Protein AF-A0A426QPV2-F1 (afdb_monomer_lite)

Radius of gyration: 24.54 Å; chains: 1; bounding box: 52×38×86 Å

Foldseek 3Di:
DDDDDDDDDDDDDDPVNVVVVVVVLVVLCVCVVVLVVLVVVLVVLVVVLVVLVVVCVVCVPPDDPLVNLLSVLVSVLSVLVSVLSVLCSQVSCCVRPHNPVVCPPDPPDDPPRPPQDPLNNVLSVLVSVLVSLVSVLVNCVSVVVPDDPVRNVVSVVVSVVSVVVSVVSVVVSVVVVVVD

Structure (mmCIF, N/CA/C/O backbone):
data_AF-A0A426QPV2-F1
#
_entry.id   AF-A0A426QPV2-F1
#
loop_
_atom_site.group_PDB
_atom_site.id
_atom_site.type_symbol
_atom_site.label_atom_id
_atom_site.label_alt_id
_atom_site.label_comp_id
_atom_site.label_asym_id
_atom_site.label_entity_id
_atom_site.label_seq_id
_atom_site.pdbx_PDB_ins_code
_atom_site.Cartn_x
_atom_site.Cartn_y
_atom_site.Cartn_z
_atom_site.occupancy
_atom_site.B_iso_or_equiv
_atom_site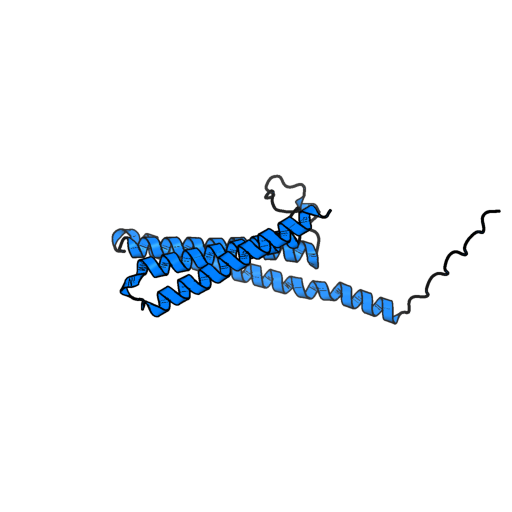.auth_seq_id
_atom_site.auth_comp_id
_atom_site.auth_asym_id
_atom_site.auth_atom_id
_atom_site.pdbx_PDB_model_num
ATOM 1 N N . MET A 1 1 ? 21.113 -31.172 -55.652 1.00 45.94 1 MET A N 1
ATOM 2 C CA . MET A 1 1 ? 21.401 -29.747 -55.919 1.00 45.94 1 MET A CA 1
ATOM 3 C C . MET A 1 1 ? 20.592 -28.953 -54.914 1.00 45.94 1 MET A C 1
ATOM 5 O O . MET A 1 1 ? 19.424 -28.687 -55.158 1.00 45.94 1 MET A O 1
ATOM 9 N N . GLU A 1 2 ? 21.177 -28.695 -53.746 1.00 53.75 2 GLU A N 1
ATOM 10 C CA . GLU A 1 2 ? 20.576 -27.827 -52.733 1.00 53.75 2 GLU A CA 1
ATOM 11 C C . GLU A 1 2 ? 20.748 -26.384 -53.220 1.00 53.75 2 GLU A C 1
ATOM 13 O O . GLU A 1 2 ? 21.868 -25.938 -53.460 1.00 53.75 2 GLU A O 1
ATOM 18 N N . SER A 1 3 ? 19.646 -25.677 -53.454 1.00 60.91 3 SER A N 1
ATOM 19 C CA . SER A 1 3 ? 19.679 -24.256 -53.792 1.00 60.91 3 SER A CA 1
ATOM 20 C C . SER A 1 3 ? 20.054 -23.469 -52.537 1.00 60.91 3 SER A C 1
ATOM 22 O O . SER A 1 3 ? 19.215 -23.316 -51.649 1.00 60.91 3 SER A O 1
ATOM 24 N N . GLU A 1 4 ? 21.275 -22.939 -52.464 1.00 64.06 4 GLU A N 1
ATOM 25 C CA . GLU A 1 4 ? 21.635 -21.930 -51.462 1.00 64.06 4 GLU A CA 1
ATOM 26 C C . GLU A 1 4 ? 20.692 -20.725 -51.602 1.00 64.06 4 GLU A C 1
ATOM 28 O O . GLU A 1 4 ? 20.654 -20.047 -52.631 1.00 64.06 4 GLU A O 1
ATOM 33 N N . LYS A 1 5 ? 19.875 -20.477 -50.574 1.00 67.25 5 LYS A N 1
ATOM 34 C CA . LYS A 1 5 ? 19.109 -19.232 -50.461 1.00 67.25 5 LYS A CA 1
ATOM 35 C C . LYS A 1 5 ? 20.083 -18.092 -50.149 1.00 67.25 5 LYS A C 1
ATOM 37 O O . LYS A 1 5 ? 20.910 -18.255 -49.255 1.00 67.25 5 LYS A O 1
ATOM 42 N N . PRO A 1 6 ? 19.969 -16.932 -50.816 1.00 64.19 6 PRO A N 1
ATOM 43 C CA . PRO A 1 6 ? 20.861 -15.813 -50.562 1.00 64.19 6 PRO A CA 1
ATOM 44 C C . PRO A 1 6 ? 20.646 -15.276 -49.144 1.00 64.19 6 PRO A C 1
ATOM 46 O O . PRO A 1 6 ? 19.521 -14.967 -48.741 1.00 64.19 6 PRO A O 1
ATOM 49 N N . THR A 1 7 ? 21.739 -15.157 -48.394 1.00 69.12 7 THR A N 1
ATOM 50 C CA . THR A 1 7 ? 21.788 -14.503 -47.084 1.00 69.12 7 THR A CA 1
ATOM 51 C C . THR A 1 7 ? 21.321 -13.047 -47.229 1.00 69.12 7 THR A C 1
ATOM 53 O O . THR A 1 7 ? 21.835 -12.338 -48.099 1.00 69.12 7 THR A O 1
ATOM 56 N N . PRO A 1 8 ? 20.351 -12.566 -46.430 1.00 64.56 8 PRO A N 1
ATOM 57 C CA . PRO A 1 8 ? 19.870 -11.196 -46.556 1.00 64.56 8 PRO A CA 1
ATOM 58 C C . PRO A 1 8 ? 20.984 -10.199 -46.208 1.00 64.56 8 PRO A C 1
ATOM 60 O O . PRO A 1 8 ? 21.706 -10.371 -45.227 1.00 64.56 8 PRO A O 1
ATOM 63 N N . ALA A 1 9 ? 21.124 -9.154 -47.028 1.00 68.31 9 ALA A N 1
ATOM 64 C CA . ALA A 1 9 ? 22.120 -8.102 -46.837 1.00 68.31 9 ALA A CA 1
ATOM 65 C C . ALA A 1 9 ? 21.886 -7.323 -45.521 1.00 68.31 9 ALA A C 1
ATOM 67 O O . ALA A 1 9 ? 20.730 -7.102 -45.141 1.00 68.31 9 ALA A O 1
ATOM 68 N N . PRO A 1 10 ? 22.951 -6.866 -44.831 1.00 63.91 10 PRO A N 1
ATOM 69 C CA . PRO A 1 10 ? 22.821 -6.118 -43.582 1.00 63.91 10 PRO A CA 1
ATOM 70 C C . PRO A 1 10 ? 22.094 -4.786 -43.823 1.00 63.91 10 PRO A C 1
ATOM 72 O O . PRO A 1 10 ? 22.486 -3.995 -44.684 1.00 63.91 10 PRO A O 1
ATOM 75 N N . ARG A 1 11 ? 21.018 -4.527 -43.065 1.00 69.94 11 ARG A N 1
ATOM 76 C CA . ARG A 1 11 ? 20.302 -3.242 -43.099 1.00 69.94 11 ARG A CA 1
ATOM 77 C C . ARG A 1 11 ? 21.226 -2.142 -42.571 1.00 69.94 11 ARG A C 1
ATOM 79 O O . ARG A 1 11 ? 21.727 -2.235 -41.456 1.00 69.94 11 ARG A O 1
ATOM 86 N N . ARG A 1 12 ? 21.442 -1.096 -43.372 1.00 66.19 12 ARG A N 1
ATOM 87 C CA . ARG A 1 12 ? 22.143 0.130 -42.966 1.00 66.19 12 ARG A CA 1
ATOM 88 C C . ARG A 1 12 ? 21.259 0.854 -41.938 1.00 66.19 12 ARG A C 1
ATOM 90 O O . ARG A 1 12 ? 20.268 1.460 -42.337 1.00 66.19 12 ARG A O 1
ATOM 97 N N . SER A 1 13 ? 21.570 0.748 -40.647 1.00 62.19 13 SER A N 1
ATOM 98 C CA . SER A 1 13 ? 20.882 1.521 -39.606 1.00 62.19 13 SER A CA 1
ATOM 99 C C . SER A 1 13 ? 21.170 3.010 -39.805 1.00 62.19 13 SER A C 1
ATOM 101 O O . SER A 1 13 ? 22.298 3.417 -40.099 1.00 62.19 13 SER A O 1
ATOM 103 N N . SER A 1 14 ? 20.128 3.835 -39.734 1.00 75.75 14 SER A N 1
ATOM 104 C CA . SER A 1 14 ? 20.256 5.290 -39.862 1.00 75.75 14 SER A CA 1
ATOM 105 C C . SER A 1 14 ? 20.796 5.868 -38.555 1.00 75.75 14 SER A C 1
ATOM 107 O O . SER A 1 14 ? 20.386 5.437 -37.481 1.00 75.75 14 SER A O 1
ATOM 109 N N . ASN A 1 15 ? 21.649 6.894 -38.609 1.00 77.25 15 ASN A N 1
ATOM 110 C CA . ASN A 1 15 ? 22.133 7.579 -37.401 1.00 77.25 15 ASN A CA 1
ATOM 111 C C . ASN A 1 15 ? 20.968 8.026 -36.493 1.00 77.25 15 ASN A C 1
ATOM 113 O O . ASN A 1 15 ? 21.084 7.968 -35.274 1.00 77.25 15 ASN A O 1
ATOM 117 N N . ALA A 1 16 ? 19.824 8.405 -37.076 1.00 81.44 16 ALA A N 1
ATOM 118 C CA . ALA A 1 16 ? 18.622 8.788 -36.334 1.00 81.44 16 ALA A CA 1
ATOM 119 C C . ALA A 1 16 ? 17.983 7.625 -35.550 1.00 81.44 16 ALA A C 1
ATOM 121 O O . ALA A 1 16 ? 17.456 7.847 -34.464 1.00 81.44 16 ALA A O 1
ATOM 122 N N . GLU A 1 17 ? 18.057 6.398 -36.073 1.00 79.31 17 GLU A N 1
ATOM 123 C CA . GLU A 1 17 ? 17.591 5.184 -35.391 1.00 79.31 17 GLU A CA 1
ATOM 124 C C . GLU A 1 17 ? 18.455 4.922 -34.155 1.00 79.31 17 GLU A C 1
ATOM 126 O O . GLU A 1 17 ? 17.929 4.738 -33.064 1.00 79.31 17 GLU A O 1
ATOM 131 N N . HIS A 1 18 ? 19.777 5.065 -34.287 1.00 79.62 18 HIS A N 1
ATOM 132 C CA . HIS A 1 18 ? 20.700 4.859 -33.174 1.00 79.62 18 HIS A CA 1
ATOM 133 C C . HIS A 1 18 ? 20.567 5.922 -32.068 1.00 79.62 18 HIS A C 1
ATOM 135 O O . HIS A 1 18 ? 20.589 5.591 -30.883 1.00 79.62 18 HIS A O 1
ATOM 141 N N . TYR A 1 19 ? 20.372 7.197 -32.431 1.00 84.62 19 TYR A N 1
ATOM 142 C CA . TYR A 1 19 ? 20.075 8.256 -31.455 1.00 84.62 19 TYR A CA 1
ATOM 143 C C . TYR A 1 19 ? 18.744 8.018 -30.736 1.00 84.62 19 TYR A C 1
ATOM 145 O O . TYR A 1 19 ? 18.657 8.220 -29.523 1.00 84.62 19 TYR A O 1
ATOM 153 N N . PHE A 1 20 ? 17.716 7.578 -31.466 1.00 83.56 20 PHE A N 1
ATOM 154 C CA . PHE A 1 20 ? 16.413 7.269 -30.887 1.00 83.56 20 PHE A CA 1
ATOM 155 C C . PHE A 1 20 ? 16.488 6.073 -29.934 1.00 83.56 20 PHE A C 1
ATOM 157 O O . PHE A 1 20 ? 15.973 6.160 -28.824 1.00 83.56 20 PHE A O 1
ATOM 164 N N . GLU A 1 21 ? 17.192 5.002 -30.308 1.00 81.12 21 GLU A N 1
ATOM 165 C CA . GLU A 1 21 ? 17.454 3.854 -29.436 1.00 81.12 21 GLU A CA 1
ATOM 166 C C . GLU A 1 21 ? 18.150 4.287 -28.141 1.00 81.12 21 GLU A C 1
ATOM 168 O O . GLU A 1 21 ? 17.656 3.988 -27.056 1.00 81.12 21 GLU A O 1
ATOM 173 N N . HIS A 1 22 ? 19.248 5.045 -28.228 1.00 80.88 22 HIS A N 1
ATOM 174 C CA . HIS A 1 22 ? 19.999 5.493 -27.049 1.00 80.88 22 HIS A CA 1
ATOM 175 C C . HIS A 1 22 ? 19.155 6.369 -26.113 1.00 80.88 22 HIS A C 1
ATOM 177 O O . HIS A 1 22 ? 19.207 6.213 -24.892 1.00 80.88 22 HIS A O 1
ATOM 183 N N . PHE A 1 23 ? 18.339 7.261 -26.681 1.00 85.00 23 PHE A N 1
ATOM 184 C CA . PHE A 1 23 ? 17.394 8.075 -25.922 1.00 85.00 23 PHE A CA 1
ATOM 185 C C . PHE A 1 23 ? 16.347 7.209 -25.203 1.00 85.00 23 PHE A C 1
ATOM 187 O O . PHE A 1 23 ? 16.088 7.401 -24.014 1.00 85.00 23 PHE A O 1
ATOM 194 N N . LEU A 1 24 ? 15.788 6.215 -25.896 1.00 81.06 24 LEU A N 1
ATOM 195 C CA . LEU A 1 24 ? 14.770 5.311 -25.359 1.00 81.06 24 LEU A CA 1
ATOM 196 C C . LEU A 1 24 ? 15.339 4.383 -24.271 1.00 81.06 24 LEU A C 1
ATOM 198 O O . LEU A 1 24 ? 14.663 4.105 -23.280 1.00 81.06 24 LEU A O 1
ATOM 202 N N . PHE A 1 25 ? 16.601 3.963 -24.399 1.00 78.69 25 PHE A N 1
ATOM 203 C CA . PHE A 1 25 ? 17.326 3.246 -23.347 1.00 78.69 25 PHE A CA 1
ATOM 204 C C . PHE A 1 25 ? 17.598 4.131 -22.122 1.00 78.69 25 PHE A C 1
ATOM 206 O O . PHE A 1 25 ? 17.388 3.683 -20.994 1.00 78.69 25 PHE A O 1
ATOM 213 N N . GLY A 1 26 ? 18.003 5.388 -22.321 1.00 80.69 26 GLY A N 1
ATOM 214 C CA . GLY A 1 26 ? 18.257 6.341 -21.235 1.00 80.69 26 GLY A CA 1
ATOM 215 C C . GLY A 1 26 ? 17.000 6.728 -20.449 1.00 80.69 26 GLY A C 1
ATOM 216 O O . GLY A 1 26 ? 17.068 6.905 -19.233 1.00 80.69 26 GLY A O 1
ATOM 217 N N . ALA A 1 27 ? 15.833 6.773 -21.104 1.00 84.38 27 ALA A N 1
ATOM 218 C CA . ALA A 1 27 ? 14.552 7.112 -20.476 1.00 84.38 27 ALA A CA 1
ATOM 219 C C . ALA A 1 27 ? 14.180 6.199 -19.290 1.00 84.38 27 ALA A C 1
ATOM 221 O O . ALA A 1 27 ? 13.448 6.620 -18.395 1.00 84.38 27 ALA A O 1
ATOM 222 N N . ARG A 1 28 ? 14.730 4.979 -19.224 1.00 85.81 28 ARG A N 1
ATOM 223 C CA . ARG A 1 28 ? 14.554 4.055 -18.090 1.00 85.81 28 ARG A CA 1
ATOM 224 C C . ARG A 1 28 ? 15.001 4.6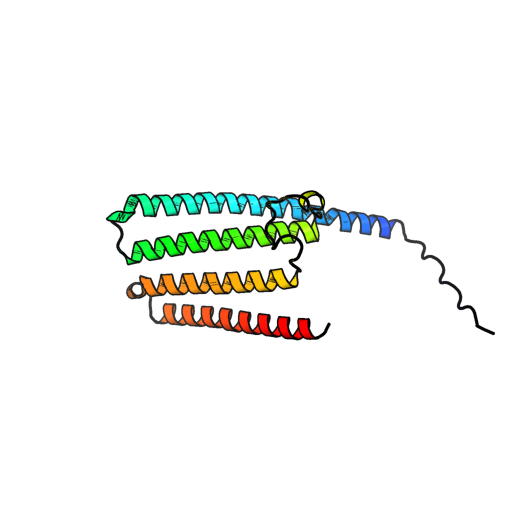54 -16.755 1.00 85.81 28 ARG A C 1
ATOM 226 O O . ARG A 1 28 ? 14.375 4.396 -15.730 1.00 85.81 28 ARG A O 1
ATOM 233 N N . TRP A 1 29 ? 16.029 5.505 -16.762 1.00 86.62 29 TRP A N 1
ATOM 234 C CA . TRP A 1 29 ? 16.551 6.148 -15.551 1.00 86.62 29 TRP A CA 1
ATOM 235 C C . TRP A 1 29 ? 15.578 7.143 -14.911 1.00 86.62 29 TRP A C 1
ATOM 237 O O . TRP A 1 29 ? 15.737 7.457 -13.735 1.00 86.62 29 TRP A O 1
ATOM 247 N N . ILE A 1 30 ? 14.525 7.574 -15.618 1.00 88.88 30 ILE A N 1
ATOM 248 C CA . ILE A 1 30 ? 13.433 8.371 -15.033 1.00 88.88 30 ILE A CA 1
ATOM 249 C C . ILE A 1 30 ? 12.702 7.587 -13.929 1.00 88.88 30 ILE A C 1
ATOM 251 O O . ILE A 1 30 ? 12.157 8.188 -13.006 1.00 88.88 30 ILE A O 1
ATOM 255 N N . LEU A 1 31 ? 12.725 6.251 -13.963 1.00 88.88 31 LEU A N 1
ATOM 256 C CA . LEU A 1 31 ? 12.110 5.420 -12.925 1.00 88.88 31 LEU A CA 1
ATOM 257 C C . LEU A 1 31 ? 12.935 5.368 -11.631 1.00 88.88 31 LEU A C 1
ATOM 259 O O . LEU A 1 31 ? 12.366 5.202 -10.556 1.00 88.88 31 LEU A O 1
ATOM 263 N N . ALA A 1 32 ? 14.257 5.557 -11.694 1.00 89.69 32 ALA A N 1
ATOM 264 C CA . ALA A 1 32 ? 15.120 5.540 -10.511 1.00 89.69 32 ALA A CA 1
ATOM 265 C C . ALA A 1 32 ? 14.675 6.526 -9.401 1.00 89.69 32 ALA A C 1
ATOM 267 O O . ALA A 1 32 ? 14.512 6.085 -8.260 1.00 89.69 32 ALA A O 1
ATOM 268 N N . PRO A 1 33 ? 14.400 7.820 -9.679 1.00 91.12 33 PRO A N 1
ATOM 269 C CA . PRO A 1 33 ? 13.883 8.738 -8.663 1.00 91.12 33 PRO A CA 1
ATOM 270 C C . PRO A 1 33 ? 12.467 8.387 -8.183 1.00 91.12 33 PRO A C 1
ATOM 272 O O . PRO A 1 33 ? 12.135 8.683 -7.038 1.00 91.12 33 PRO A O 1
ATOM 275 N N . VAL A 1 34 ? 11.641 7.720 -9.000 1.00 92.44 34 VAL A N 1
ATOM 276 C CA . VAL A 1 34 ? 10.324 7.221 -8.559 1.00 92.44 34 VAL A CA 1
ATOM 277 C C . VAL A 1 34 ? 10.501 6.165 -7.470 1.00 92.44 34 VAL A C 1
ATOM 279 O O . VAL A 1 34 ? 9.874 6.262 -6.417 1.00 92.44 34 VAL A O 1
ATOM 282 N N . TYR A 1 35 ? 11.402 5.199 -7.675 1.00 91.94 35 TYR A N 1
ATOM 283 C CA . TYR A 1 35 ? 11.706 4.184 -6.663 1.00 91.94 35 TYR A CA 1
ATOM 284 C C . TYR A 1 35 ? 12.309 4.793 -5.393 1.00 91.94 35 TYR A C 1
ATOM 286 O O . TYR A 1 35 ? 11.953 4.373 -4.294 1.00 91.94 35 TYR A O 1
ATOM 294 N N . LEU A 1 36 ? 13.139 5.835 -5.514 1.00 92.94 36 LEU A N 1
ATOM 295 C CA . LEU A 1 36 ? 13.627 6.587 -4.353 1.00 92.94 36 LEU A CA 1
ATOM 296 C C . LEU A 1 36 ? 12.480 7.261 -3.582 1.00 92.94 36 LEU A C 1
ATOM 298 O O . LEU A 1 36 ? 12.444 7.212 -2.353 1.00 92.94 36 LEU A O 1
ATOM 302 N N . GLY A 1 37 ? 11.511 7.842 -4.294 1.00 95.56 37 GLY A N 1
ATOM 303 C CA . GLY A 1 37 ? 10.292 8.384 -3.696 1.00 95.56 37 GLY A CA 1
ATOM 304 C C . GLY A 1 37 ? 9.482 7.325 -2.941 1.00 95.56 37 GLY A C 1
ATOM 305 O O . GLY A 1 37 ? 9.010 7.591 -1.837 1.00 95.56 37 GLY A O 1
ATOM 306 N N . LEU A 1 38 ? 9.380 6.105 -3.480 1.00 93.75 38 LEU A N 1
ATOM 307 C CA . LEU A 1 38 ? 8.714 4.984 -2.805 1.00 93.75 38 LEU A CA 1
ATOM 308 C C . LEU A 1 38 ? 9.450 4.543 -1.530 1.00 93.75 38 LEU A C 1
ATOM 310 O O . LEU A 1 38 ? 8.798 4.255 -0.528 1.00 93.75 38 LEU A O 1
ATOM 314 N N . VAL A 1 39 ? 10.787 4.560 -1.517 1.00 95.62 39 VAL A N 1
ATOM 315 C CA . VAL A 1 39 ? 11.572 4.354 -0.284 1.00 95.62 39 VAL A CA 1
ATOM 316 C C . VAL A 1 39 ? 11.279 5.460 0.735 1.00 95.62 39 VAL A C 1
ATOM 318 O O . VAL A 1 39 ? 11.074 5.176 1.914 1.00 95.62 39 VAL A O 1
ATOM 321 N N . GLY A 1 40 ? 11.173 6.716 0.296 1.00 97.62 40 GLY A N 1
ATOM 322 C CA . GLY A 1 40 ? 10.735 7.823 1.151 1.00 97.62 40 GLY A CA 1
ATOM 323 C C . GLY A 1 40 ? 9.337 7.599 1.741 1.00 97.62 40 GLY A C 1
ATOM 324 O O . GLY A 1 40 ? 9.134 7.790 2.940 1.00 97.62 40 GLY A O 1
ATOM 325 N N . ALA A 1 41 ? 8.386 7.118 0.937 1.00 96.00 41 ALA A N 1
ATOM 326 C CA . ALA A 1 41 ? 7.049 6.756 1.408 1.00 96.00 41 ALA A CA 1
ATOM 327 C C . ALA A 1 41 ? 7.087 5.632 2.458 1.00 96.00 41 ALA A C 1
ATOM 329 O O . ALA A 1 41 ? 6.366 5.705 3.453 1.00 96.00 41 ALA A O 1
ATOM 330 N N . MET A 1 42 ? 7.969 4.637 2.303 1.00 95.75 42 MET A N 1
ATOM 331 C CA . MET A 1 42 ? 8.172 3.607 3.328 1.00 95.75 42 MET A CA 1
ATOM 332 C C . MET A 1 42 ? 8.661 4.188 4.659 1.00 95.75 42 MET A C 1
ATOM 334 O O . MET A 1 42 ? 8.206 3.744 5.709 1.00 95.75 42 MET A O 1
ATOM 338 N N . LEU A 1 43 ? 9.550 5.186 4.642 1.00 97.81 43 LEU A N 1
ATOM 339 C CA . LEU A 1 43 ? 10.001 5.853 5.871 1.00 97.81 43 LEU A CA 1
ATOM 340 C C . LEU A 1 43 ? 8.856 6.603 6.563 1.00 97.81 43 LEU A C 1
ATOM 342 O O . LEU A 1 43 ? 8.741 6.562 7.786 1.00 97.81 43 LEU A O 1
ATOM 346 N N . ILE A 1 44 ? 7.977 7.245 5.791 1.00 97.88 44 ILE A N 1
ATOM 347 C CA . ILE A 1 44 ? 6.775 7.900 6.328 1.00 97.88 44 ILE A CA 1
ATOM 348 C C . ILE A 1 44 ? 5.851 6.865 6.986 1.00 97.88 44 ILE A C 1
ATOM 350 O O . ILE A 1 44 ? 5.386 7.076 8.108 1.00 97.88 44 ILE A O 1
ATOM 354 N N . LEU A 1 45 ? 5.620 5.726 6.326 1.00 95.69 45 LEU A N 1
ATOM 355 C CA . LEU A 1 45 ? 4.819 4.632 6.882 1.00 95.69 45 LEU A CA 1
ATOM 356 C C . LEU A 1 45 ? 5.447 4.040 8.147 1.00 95.69 45 LEU A C 1
ATOM 358 O O . LEU A 1 45 ? 4.721 3.753 9.094 1.00 95.69 45 LEU A O 1
ATOM 362 N N . LEU A 1 46 ? 6.776 3.933 8.208 1.00 97.44 46 LEU A N 1
ATOM 363 C CA . LEU A 1 46 ? 7.490 3.484 9.403 1.00 97.44 46 LEU A CA 1
ATOM 364 C C . LEU A 1 46 ? 7.243 4.420 10.595 1.00 97.44 46 LEU A C 1
ATOM 366 O O . LEU A 1 46 ? 6.971 3.954 11.702 1.00 97.44 46 LEU A O 1
ATOM 370 N N . VAL A 1 47 ? 7.282 5.738 10.376 1.00 97.94 47 VAL A N 1
ATOM 371 C CA . VAL A 1 47 ? 6.954 6.725 11.418 1.00 97.94 47 VAL A CA 1
ATOM 372 C C . VAL A 1 47 ? 5.492 6.592 11.853 1.00 97.94 47 VAL A C 1
ATOM 374 O O . VAL A 1 47 ? 5.213 6.588 13.052 1.00 97.94 47 VAL A O 1
ATOM 377 N N . LYS A 1 48 ? 4.554 6.429 10.910 1.00 95.38 48 LYS A N 1
ATOM 378 C CA . LYS A 1 48 ? 3.131 6.222 11.231 1.00 95.38 48 LYS A CA 1
ATOM 379 C C . LYS A 1 48 ? 2.910 4.936 12.033 1.00 95.38 48 LYS A C 1
ATOM 381 O O . LYS A 1 48 ? 2.190 4.980 13.027 1.00 95.38 48 LYS A O 1
ATOM 386 N N . PHE A 1 49 ? 3.559 3.835 11.656 1.00 96.94 49 PHE A N 1
ATOM 387 C CA . PHE A 1 49 ? 3.528 2.575 12.400 1.00 96.94 49 PHE A CA 1
ATOM 388 C C . PHE A 1 49 ? 4.020 2.771 13.838 1.00 96.94 49 PHE A C 1
ATOM 390 O O . PHE A 1 49 ? 3.336 2.391 14.784 1.00 96.94 49 PHE A O 1
ATOM 397 N N . GLY A 1 50 ? 5.177 3.418 14.014 1.00 97.94 50 GLY A N 1
ATOM 398 C CA . GLY A 1 50 ? 5.736 3.699 15.337 1.00 97.94 50 GLY A CA 1
ATOM 399 C C . GLY A 1 50 ? 4.820 4.575 16.193 1.00 97.94 50 GLY A C 1
ATOM 400 O O . GLY A 1 50 ? 4.628 4.293 17.374 1.00 97.94 50 GLY A O 1
ATOM 401 N N . SER A 1 51 ? 4.206 5.599 15.594 1.00 97.00 51 SER A N 1
ATOM 402 C CA . SER A 1 51 ? 3.237 6.465 16.273 1.00 97.00 51 SER A CA 1
ATOM 403 C C . SER A 1 51 ? 1.995 5.700 16.736 1.00 97.00 51 SER A C 1
ATOM 405 O O . SER A 1 51 ? 1.528 5.919 17.850 1.00 97.00 51 SER A O 1
ATOM 407 N N . GLU A 1 52 ? 1.452 4.823 15.893 1.00 94.88 52 GLU A N 1
ATOM 408 C CA . GLU A 1 52 ? 0.265 4.026 16.215 1.00 94.88 52 GLU A CA 1
ATOM 409 C C . GLU A 1 52 ? 0.575 2.992 17.306 1.00 94.88 52 GLU A C 1
ATOM 411 O O . GLU A 1 52 ? -0.180 2.829 18.262 1.00 94.88 52 GLU A O 1
ATOM 416 N N . LEU A 1 53 ? 1.748 2.359 17.224 1.00 97.56 53 LEU A N 1
ATOM 417 C CA . LEU A 1 53 ? 2.227 1.430 18.240 1.00 97.56 53 LEU A CA 1
ATOM 418 C C . LEU A 1 53 ? 2.396 2.134 19.588 1.00 97.56 53 LEU A C 1
ATOM 420 O O . LEU A 1 53 ? 1.961 1.620 20.616 1.00 97.56 53 LEU A O 1
ATOM 424 N N . TRP A 1 54 ? 2.993 3.327 19.589 1.00 97.81 54 TRP A N 1
ATOM 425 C CA . TRP A 1 54 ? 3.149 4.124 20.801 1.00 97.81 54 TRP A CA 1
ATOM 426 C C . TRP A 1 54 ? 1.800 4.509 21.415 1.00 97.81 54 TRP A C 1
ATOM 428 O O . TRP A 1 54 ? 1.629 4.420 22.632 1.00 97.81 54 TRP A O 1
ATOM 438 N N . HIS A 1 55 ? 0.824 4.894 20.590 1.00 94.44 55 HIS A N 1
ATOM 439 C CA . HIS A 1 55 ? -0.532 5.194 21.045 1.00 94.44 55 HIS A CA 1
ATOM 440 C C . HIS A 1 55 ? -1.172 3.986 21.749 1.00 94.44 55 HIS A C 1
ATOM 442 O O . HIS A 1 55 ? -1.658 4.122 22.872 1.00 94.44 55 HIS A O 1
ATOM 448 N N . LEU A 1 56 ? -1.079 2.794 21.151 1.00 95.38 56 LEU A N 1
ATOM 449 C CA . LEU A 1 56 ? -1.636 1.569 21.732 1.00 95.38 56 LEU A CA 1
ATOM 450 C C . LEU A 1 56 ? -0.936 1.154 23.022 1.00 95.38 56 LEU A C 1
ATOM 452 O O . LEU A 1 56 ? -1.602 0.780 23.980 1.00 95.38 56 LEU A O 1
ATOM 456 N N . LEU A 1 57 ? 0.393 1.256 23.079 1.00 95.75 57 LEU A N 1
ATOM 457 C CA . LEU A 1 57 ? 1.151 0.931 24.289 1.00 95.75 57 LEU A CA 1
ATOM 458 C C . LEU A 1 57 ? 0.857 1.909 25.432 1.00 95.75 57 LEU A C 1
ATOM 460 O O . LEU A 1 57 ? 0.705 1.485 26.575 1.00 95.75 57 LEU A O 1
ATOM 464 N N . SER A 1 58 ? 0.758 3.207 25.134 1.00 95.38 58 SER A N 1
ATOM 465 C CA . SER A 1 58 ? 0.497 4.238 26.149 1.00 95.38 58 SER A CA 1
ATOM 466 C C . SER A 1 58 ? -0.922 4.184 26.723 1.00 95.38 58 SER A C 1
ATOM 468 O O . SER A 1 58 ? -1.117 4.592 27.865 1.00 95.38 58 SER A O 1
ATOM 470 N N . HIS A 1 59 ? -1.885 3.638 25.975 1.00 93.75 59 HIS A N 1
ATOM 471 C CA . HIS A 1 59 ? -3.291 3.535 26.382 1.00 93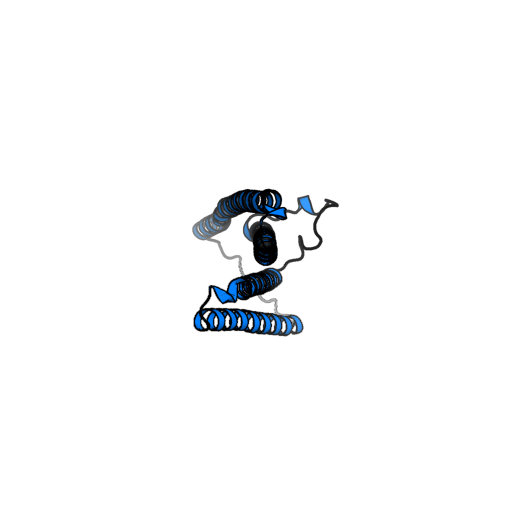.75 59 HIS A CA 1
ATOM 472 C C . HIS A 1 59 ? -3.768 2.082 26.560 1.00 93.75 59 HIS A C 1
ATOM 474 O O . HIS A 1 59 ? -4.966 1.825 26.648 1.00 93.75 59 HIS A O 1
ATOM 480 N N . ALA A 1 60 ? -2.852 1.113 26.666 1.00 89.56 60 ALA A N 1
ATOM 481 C CA . ALA A 1 60 ? -3.182 -0.317 26.688 1.00 89.56 60 ALA A CA 1
ATOM 482 C C . ALA A 1 60 ? -4.150 -0.733 27.814 1.00 89.56 60 ALA A C 1
ATOM 484 O O . ALA A 1 60 ? -4.864 -1.720 27.674 1.00 89.56 60 ALA A O 1
ATOM 485 N N . PHE A 1 61 ? -4.175 0.009 28.927 1.00 91.44 61 PHE A N 1
ATOM 486 C CA . PHE A 1 61 ? -5.060 -0.252 30.070 1.00 91.44 61 PHE A CA 1
ATOM 487 C C . PHE A 1 61 ? -6.314 0.632 30.104 1.00 91.44 61 PHE A C 1
ATOM 489 O O . PHE A 1 61 ? -7.156 0.447 30.980 1.00 91.44 61 PHE A O 1
ATOM 496 N N . SER A 1 62 ? -6.421 1.619 29.211 1.00 92.06 62 SER A N 1
ATOM 497 C CA . SER A 1 62 ? -7.543 2.563 29.158 1.00 92.06 62 SER A CA 1
ATOM 498 C C . SER A 1 62 ? -8.431 2.385 27.929 1.00 92.06 62 SER A C 1
ATOM 500 O O . SER A 1 62 ? -9.594 2.776 27.983 1.00 92.06 62 SER A O 1
ATOM 502 N N . LEU A 1 63 ? -7.908 1.801 26.848 1.00 90.69 63 LEU A N 1
ATOM 503 C CA . LEU A 1 63 ? -8.688 1.440 25.667 1.00 90.69 63 LEU A CA 1
ATOM 504 C C . LEU A 1 63 ? -9.600 0.243 25.955 1.00 90.69 63 LEU A C 1
ATOM 506 O O . LEU A 1 63 ? -9.238 -0.688 26.675 1.00 90.69 63 LEU A O 1
ATOM 510 N N . SER A 1 64 ? -10.778 0.254 25.342 1.00 92.88 64 SER A N 1
ATOM 511 C CA . SER A 1 64 ? -11.664 -0.906 25.280 1.00 92.88 64 SER A CA 1
ATOM 512 C C . SER A 1 64 ? -11.059 -2.034 24.435 1.00 92.88 64 SER A C 1
ATOM 514 O O . SER A 1 64 ? -10.185 -1.817 23.594 1.00 92.88 64 SER A O 1
ATOM 516 N N . GLU A 1 65 ? -11.565 -3.258 24.609 1.00 87.50 65 GLU A N 1
ATOM 517 C CA . GLU A 1 65 ? -11.124 -4.416 23.818 1.00 87.50 65 GLU A CA 1
ATOM 518 C C . GLU A 1 65 ? -11.277 -4.181 22.303 1.00 87.50 65 GLU A C 1
ATOM 520 O O . GLU A 1 65 ? -10.381 -4.526 21.532 1.00 87.50 65 GLU A O 1
ATOM 525 N N . SER A 1 66 ? -12.375 -3.542 21.875 1.00 82.62 66 SER A N 1
ATOM 526 C CA . SER A 1 66 ? -12.614 -3.222 20.460 1.00 82.62 66 SER A CA 1
ATOM 527 C C . SER A 1 66 ? -11.578 -2.229 19.919 1.00 82.62 66 SER A C 1
ATOM 529 O O . SER A 1 66 ? -11.008 -2.446 18.850 1.00 82.62 66 SER A O 1
ATOM 531 N N . GLU A 1 67 ? -11.250 -1.184 20.683 1.00 87.06 67 GLU A N 1
ATOM 532 C CA . GLU A 1 67 ? -10.242 -0.191 20.288 1.00 87.06 67 GLU A CA 1
ATOM 533 C C . GLU A 1 67 ? -8.839 -0.798 20.176 1.00 87.06 67 GLU A C 1
ATOM 535 O O . GLU A 1 67 ? -8.110 -0.491 19.230 1.00 87.06 67 GLU A O 1
ATOM 540 N N . ILE A 1 68 ? -8.470 -1.704 21.090 1.00 90.50 68 ILE A N 1
ATOM 541 C CA . ILE A 1 68 ? -7.197 -2.435 21.014 1.00 90.50 68 ILE A CA 1
ATOM 542 C C . ILE A 1 68 ? -7.138 -3.262 19.723 1.00 90.50 68 ILE A C 1
ATOM 544 O O . ILE A 1 68 ? -6.140 -3.203 19.001 1.00 90.50 68 ILE A O 1
ATOM 548 N N . ILE A 1 69 ? -8.205 -3.999 19.395 1.00 87.31 69 ILE A N 1
ATOM 549 C CA . ILE A 1 69 ? -8.278 -4.807 18.168 1.00 87.31 69 ILE A CA 1
ATOM 550 C C . ILE A 1 69 ? -8.167 -3.917 16.924 1.00 87.31 69 ILE A C 1
ATOM 552 O O . ILE A 1 69 ? -7.364 -4.210 16.038 1.00 87.31 69 ILE A O 1
ATOM 556 N N . ILE A 1 70 ? -8.914 -2.811 16.858 1.00 88.25 70 ILE A N 1
ATOM 557 C CA . ILE A 1 70 ? -8.873 -1.864 15.729 1.00 88.25 70 ILE A CA 1
ATOM 558 C C . ILE A 1 70 ? -7.465 -1.277 15.554 1.00 88.25 70 ILE A C 1
ATOM 560 O O . ILE A 1 70 ? -6.968 -1.167 14.426 1.00 88.25 70 ILE A O 1
ATOM 564 N N . GLY A 1 71 ? -6.793 -0.950 16.657 1.00 88.88 71 GLY A N 1
ATOM 565 C CA . GLY A 1 71 ? -5.410 -0.491 16.650 1.00 88.88 71 GLY A CA 1
ATOM 566 C C . GLY A 1 71 ? -4.443 -1.528 16.084 1.00 88.88 71 GLY A C 1
ATOM 567 O O . GLY A 1 71 ? -3.662 -1.225 15.180 1.00 88.88 71 GLY A O 1
ATOM 568 N N . VAL A 1 72 ? -4.527 -2.777 16.548 1.00 90.62 72 VAL A N 1
ATOM 569 C CA . VAL A 1 72 ? -3.706 -3.882 16.025 1.00 90.62 72 VAL A CA 1
ATOM 570 C C . VAL A 1 72 ? -3.976 -4.109 14.536 1.00 90.62 72 VAL A C 1
ATOM 572 O O . VAL A 1 72 ? -3.029 -4.226 13.759 1.00 90.62 72 VAL A O 1
ATOM 575 N N . LEU A 1 73 ? -5.240 -4.099 14.102 1.00 85.25 73 LEU A N 1
ATOM 576 C CA . LEU A 1 73 ? -5.596 -4.215 12.684 1.00 85.25 73 LEU A CA 1
ATOM 577 C C . LEU A 1 73 ? -5.016 -3.060 11.851 1.00 85.25 73 LEU A C 1
ATOM 579 O O . LEU A 1 73 ? -4.666 -3.253 10.689 1.00 85.25 73 LEU A O 1
ATOM 583 N N . THR A 1 74 ? -4.875 -1.865 12.428 1.00 88.19 74 THR A N 1
ATOM 584 C CA . THR A 1 74 ? -4.232 -0.714 11.772 1.00 88.19 74 THR A CA 1
ATOM 585 C C . THR A 1 74 ? -2.725 -0.898 11.635 1.00 88.19 74 THR A C 1
ATOM 587 O O . THR A 1 74 ? -2.176 -0.620 10.571 1.00 88.19 74 THR A O 1
ATOM 590 N N . LEU A 1 75 ? -2.055 -1.437 12.654 1.00 91.38 75 LEU A N 1
ATOM 591 C CA . LEU A 1 75 ? -0.637 -1.795 12.557 1.00 91.38 75 LEU A CA 1
ATOM 592 C C . LEU A 1 75 ? -0.384 -2.871 11.493 1.00 91.38 75 LEU A C 1
ATOM 594 O O . LEU A 1 75 ? 0.556 -2.746 10.707 1.00 91.38 75 LEU A O 1
ATOM 598 N N . VAL A 1 76 ? -1.227 -3.909 11.449 1.00 87.56 76 VAL A N 1
ATOM 599 C CA . VAL A 1 76 ? -1.134 -4.977 10.440 1.00 87.56 76 VAL A CA 1
ATOM 600 C C . VAL A 1 76 ? -1.295 -4.406 9.033 1.00 87.56 76 VAL A C 1
ATOM 602 O O . VAL A 1 76 ? -0.507 -4.743 8.154 1.00 87.56 76 VAL A O 1
ATOM 605 N N . ASP A 1 77 ? -2.261 -3.515 8.820 1.00 88.19 77 ASP A N 1
ATOM 606 C CA . ASP A 1 77 ? -2.490 -2.876 7.523 1.00 88.19 77 ASP A CA 1
ATOM 607 C C . ASP A 1 77 ? -1.265 -2.079 7.038 1.00 88.19 77 ASP A C 1
ATOM 609 O O . ASP A 1 77 ? -0.755 -2.314 5.941 1.00 88.19 77 ASP A O 1
ATOM 613 N N . VAL A 1 78 ? -0.694 -1.223 7.895 1.00 89.25 78 VAL A N 1
ATOM 614 C CA . VAL A 1 78 ? 0.529 -0.473 7.557 1.00 89.25 78 VAL A CA 1
ATOM 615 C C . VAL A 1 78 ? 1.682 -1.422 7.203 1.00 89.25 78 VAL A C 1
ATOM 617 O O . VAL A 1 78 ? 2.389 -1.190 6.218 1.00 89.25 78 VAL A O 1
ATOM 620 N N . ALA A 1 79 ? 1.851 -2.521 7.944 1.00 88.88 79 ALA A N 1
ATOM 621 C CA . ALA A 1 79 ? 2.874 -3.525 7.651 1.00 88.88 79 ALA A CA 1
ATOM 622 C C . ALA A 1 79 ? 2.638 -4.236 6.302 1.00 88.88 79 ALA A C 1
ATOM 624 O O . ALA A 1 79 ? 3.588 -4.468 5.549 1.00 88.88 79 ALA A O 1
ATOM 625 N N . LEU A 1 80 ? 1.384 -4.545 5.955 1.00 84.88 80 LEU A N 1
ATOM 626 C CA . LEU A 1 80 ? 1.030 -5.137 4.661 1.00 84.88 80 LEU A CA 1
ATOM 627 C C . LEU A 1 80 ? 1.325 -4.184 3.497 1.00 84.88 80 LEU A C 1
ATOM 629 O O . LEU A 1 80 ? 1.887 -4.620 2.489 1.00 84.88 80 LEU A O 1
ATOM 633 N N . ILE A 1 81 ? 1.020 -2.891 3.645 1.00 85.94 81 ILE A N 1
ATOM 634 C CA . ILE A 1 81 ? 1.355 -1.867 2.645 1.00 85.94 81 ILE A CA 1
ATOM 635 C C . ILE A 1 81 ? 2.875 -1.774 2.464 1.00 85.94 81 ILE A C 1
ATOM 637 O O . ILE A 1 81 ? 3.359 -1.743 1.333 1.00 85.94 81 ILE A O 1
ATOM 641 N N . MET A 1 82 ? 3.650 -1.782 3.553 1.00 90.44 82 MET A N 1
ATOM 642 C CA . MET A 1 82 ? 5.116 -1.756 3.478 1.00 90.44 82 MET A CA 1
ATOM 643 C C . MET A 1 82 ? 5.688 -2.993 2.771 1.00 90.44 82 MET A C 1
ATOM 645 O O . MET A 1 82 ? 6.572 -2.851 1.925 1.00 90.44 82 MET A O 1
ATOM 649 N N . ASN A 1 83 ? 5.158 -4.189 3.043 1.00 83.69 83 ASN A N 1
ATOM 650 C CA . ASN A 1 83 ? 5.564 -5.416 2.348 1.00 83.69 83 ASN A CA 1
ATOM 651 C C . ASN A 1 83 ? 5.275 -5.344 0.844 1.00 83.69 83 ASN A C 1
ATOM 653 O O . ASN A 1 83 ? 6.111 -5.732 0.026 1.00 83.69 83 ASN A O 1
ATOM 657 N N . LEU A 1 84 ? 4.111 -4.811 0.469 1.00 82.88 84 LEU A N 1
ATOM 658 C CA . LEU A 1 84 ? 3.749 -4.606 -0.929 1.00 82.88 84 LEU A CA 1
ATOM 659 C C . LEU A 1 84 ? 4.692 -3.609 -1.618 1.00 82.88 84 LEU A C 1
ATOM 661 O O . LEU A 1 84 ? 5.156 -3.871 -2.729 1.00 82.88 84 LEU A O 1
ATOM 665 N N . LEU A 1 85 ? 5.017 -2.495 -0.954 1.00 88.44 85 LEU A N 1
ATOM 666 C CA . LEU A 1 85 ? 5.956 -1.498 -1.470 1.00 88.44 85 LEU A CA 1
ATOM 667 C C . LEU A 1 85 ? 7.343 -2.091 -1.710 1.00 88.44 85 LEU A C 1
ATOM 669 O O . LEU A 1 85 ? 7.908 -1.855 -2.773 1.00 88.44 85 LEU A O 1
ATOM 673 N N . ILE A 1 86 ? 7.861 -2.900 -0.783 1.00 87.44 86 ILE A N 1
ATOM 674 C CA . ILE A 1 86 ? 9.142 -3.603 -0.954 1.00 87.44 86 ILE A CA 1
ATOM 675 C C . ILE A 1 86 ? 9.127 -4.425 -2.242 1.00 87.44 86 ILE A C 1
ATOM 677 O O . ILE A 1 86 ? 10.019 -4.280 -3.078 1.00 87.44 86 ILE A O 1
ATOM 681 N N . ILE A 1 87 ? 8.093 -5.248 -2.434 1.00 83.50 87 ILE A N 1
ATOM 682 C CA . ILE A 1 87 ? 7.969 -6.095 -3.624 1.00 83.50 87 ILE A CA 1
ATOM 683 C C . ILE A 1 87 ? 7.954 -5.233 -4.897 1.00 83.50 87 ILE A C 1
ATOM 685 O O . ILE A 1 87 ? 8.668 -5.543 -5.850 1.00 83.50 87 ILE A O 1
ATOM 689 N N . ILE A 1 88 ? 7.184 -4.140 -4.915 1.00 84.00 88 ILE A N 1
ATOM 690 C CA . ILE A 1 88 ? 7.081 -3.230 -6.066 1.00 84.00 88 ILE A CA 1
ATOM 691 C C . ILE A 1 88 ? 8.413 -2.529 -6.357 1.00 84.00 88 ILE A C 1
ATOM 693 O O . ILE A 1 88 ? 8.798 -2.426 -7.521 1.00 84.00 88 ILE A O 1
ATOM 697 N N . ILE A 1 89 ? 9.120 -2.054 -5.328 1.00 89.38 89 ILE A N 1
ATOM 698 C CA . ILE A 1 89 ? 10.395 -1.341 -5.472 1.00 89.38 89 ILE A CA 1
ATOM 699 C C . ILE A 1 89 ? 11.449 -2.273 -6.061 1.00 89.38 89 ILE A C 1
ATOM 701 O O . ILE A 1 89 ? 12.029 -1.952 -7.095 1.00 89.38 89 ILE A O 1
ATOM 705 N N . PHE A 1 90 ? 11.672 -3.434 -5.440 1.00 84.88 90 PHE A N 1
ATOM 706 C CA . PHE A 1 90 ? 12.705 -4.365 -5.894 1.00 84.88 90 PHE A CA 1
ATOM 707 C C . PHE A 1 90 ? 12.373 -4.948 -7.267 1.00 84.88 90 PHE A C 1
ATOM 709 O O . PHE A 1 90 ? 13.208 -4.887 -8.166 1.00 84.88 90 PHE A O 1
ATOM 716 N N . SER A 1 91 ? 11.144 -5.436 -7.463 1.00 81.44 91 SER A N 1
ATOM 717 C CA . SER A 1 91 ? 10.731 -6.008 -8.748 1.00 81.44 91 SER A CA 1
ATOM 718 C C . SER A 1 91 ? 10.728 -4.958 -9.860 1.00 81.44 91 SER A C 1
ATOM 720 O O . SER A 1 91 ? 11.186 -5.231 -10.966 1.00 81.44 91 SER A O 1
ATOM 722 N N . GLY A 1 92 ? 10.254 -3.741 -9.590 1.00 83.50 92 GLY A N 1
ATOM 723 C CA . GLY A 1 92 ? 10.259 -2.658 -10.569 1.00 83.50 92 GLY A CA 1
ATOM 724 C C . GLY A 1 92 ? 11.675 -2.233 -10.954 1.00 83.50 92 GLY A C 1
ATOM 725 O O . GLY A 1 92 ? 11.987 -2.130 -12.141 1.00 83.50 92 GLY A O 1
ATOM 726 N N . TYR A 1 93 ? 12.548 -2.036 -9.965 1.00 86.94 93 TYR A N 1
ATOM 727 C CA . TYR A 1 93 ? 13.923 -1.615 -10.207 1.00 86.94 93 TYR A CA 1
ATOM 728 C C . TYR A 1 93 ? 14.727 -2.673 -10.976 1.00 86.94 93 TYR A C 1
ATOM 730 O O . TYR A 1 93 ? 15.378 -2.330 -11.964 1.00 86.94 93 TYR A O 1
ATOM 738 N N . GLU A 1 94 ? 14.638 -3.946 -10.577 1.00 82.94 94 GLU A N 1
ATOM 739 C CA . GLU A 1 94 ? 15.338 -5.062 -11.231 1.00 82.94 94 GLU A CA 1
ATOM 740 C C . GLU A 1 94 ? 14.902 -5.235 -12.692 1.00 82.94 94 GLU A C 1
ATOM 742 O O . GLU A 1 94 ? 15.733 -5.421 -13.583 1.00 82.94 94 GLU A O 1
ATOM 747 N N . ASN A 1 95 ? 13.598 -5.120 -12.958 1.00 78.19 95 ASN A N 1
ATOM 748 C CA . ASN A 1 95 ? 13.046 -5.315 -14.295 1.00 78.19 95 ASN A CA 1
ATOM 749 C C . ASN A 1 95 ? 13.302 -4.144 -15.254 1.00 78.19 95 ASN A C 1
ATOM 751 O O . ASN A 1 95 ? 13.418 -4.363 -16.463 1.00 78.19 95 ASN A O 1
ATOM 755 N N . PHE A 1 96 ? 13.340 -2.905 -14.752 1.00 82.88 96 PHE A N 1
ATOM 756 C CA . PHE A 1 96 ? 13.324 -1.717 -15.613 1.00 82.88 96 PHE A CA 1
ATOM 757 C C . PHE A 1 96 ? 14.570 -0.838 -15.545 1.00 82.88 96 PHE A C 1
ATOM 759 O O . PHE A 1 96 ? 14.832 -0.131 -16.519 1.00 82.88 96 PHE A O 1
ATOM 766 N N . VAL A 1 97 ? 15.332 -0.854 -14.447 1.00 84.69 97 VAL A N 1
ATOM 767 C CA . VAL A 1 97 ? 16.479 0.050 -14.252 1.00 84.69 97 VAL A CA 1
ATOM 768 C C . VAL A 1 97 ? 17.792 -0.714 -14.313 1.00 84.69 97 VAL A C 1
ATOM 770 O O . VAL A 1 97 ? 18.575 -0.496 -15.236 1.00 84.69 97 VAL A O 1
ATOM 773 N N . SER A 1 98 ? 18.035 -1.609 -13.358 1.00 80.69 98 SER A N 1
ATOM 774 C CA . SER A 1 98 ? 19.278 -2.373 -13.286 1.00 80.69 98 SER A CA 1
ATOM 775 C C . SER A 1 98 ? 19.042 -3.716 -12.626 1.00 80.69 98 SER A C 1
ATOM 777 O O . SER A 1 98 ? 18.447 -3.784 -11.550 1.00 80.69 98 SER A O 1
ATOM 779 N N . LYS A 1 99 ? 19.604 -4.767 -13.226 1.00 75.75 99 LYS A N 1
ATOM 780 C CA . LYS A 1 99 ? 19.742 -6.052 -12.546 1.00 75.75 99 LYS A CA 1
ATOM 781 C C . LYS A 1 99 ? 20.635 -5.884 -11.321 1.00 75.75 99 LYS A C 1
ATOM 783 O O . LYS A 1 99 ? 21.576 -5.088 -11.343 1.00 75.75 99 LYS A O 1
ATOM 788 N N . MET A 1 100 ? 20.325 -6.616 -10.259 1.00 69.38 100 MET A N 1
ATOM 789 C CA . MET A 1 100 ? 21.090 -6.603 -9.013 1.00 69.38 100 MET A CA 1
ATOM 790 C C . MET A 1 100 ? 21.954 -7.869 -8.912 1.00 69.38 100 MET A C 1
ATOM 792 O O . MET A 1 100 ? 21.850 -8.622 -7.945 1.00 69.38 100 MET A O 1
ATOM 796 N N . ASP A 1 101 ? 22.784 -8.114 -9.931 1.00 64.44 101 ASP A N 1
ATOM 797 C CA . ASP A 1 101 ? 23.514 -9.381 -10.098 1.00 64.44 101 ASP A CA 1
ATOM 798 C C . ASP A 1 101 ? 24.493 -9.668 -8.929 1.00 64.44 101 ASP A C 1
ATOM 800 O O . ASP A 1 101 ? 24.711 -10.819 -8.548 1.00 64.44 101 ASP A O 1
ATOM 804 N N . ASP A 1 102 ? 25.014 -8.624 -8.276 1.00 62.81 102 ASP A N 1
ATOM 805 C CA . ASP A 1 102 ? 25.955 -8.743 -7.150 1.00 62.81 102 ASP A CA 1
ATOM 806 C C . ASP A 1 102 ? 25.304 -9.243 -5.841 1.00 62.81 102 ASP A C 1
ATOM 808 O O . ASP A 1 102 ? 25.990 -9.753 -4.951 1.00 62.81 102 ASP A O 1
ATOM 812 N N . LEU A 1 103 ? 23.972 -9.159 -5.718 1.00 60.66 103 LEU A N 1
ATOM 813 C CA . LEU A 1 103 ? 23.230 -9.601 -4.527 1.00 60.66 103 LEU A CA 1
ATOM 814 C C . LEU A 1 103 ? 22.923 -11.108 -4.523 1.00 60.66 103 LEU A C 1
ATOM 816 O O . LEU A 1 103 ? 22.427 -11.629 -3.524 1.00 60.66 103 LEU A O 1
ATOM 820 N N . HIS A 1 104 ? 23.231 -11.837 -5.601 1.00 57.12 104 HIS A N 1
ATOM 821 C CA . HIS A 1 104 ? 22.989 -13.284 -5.684 1.00 57.12 104 HIS A CA 1
ATOM 822 C C . HIS A 1 104 ? 23.859 -14.120 -4.732 1.00 57.12 104 HIS A C 1
ATOM 824 O O . HIS A 1 104 ? 23.524 -15.268 -4.458 1.00 57.12 104 HIS A O 1
ATOM 830 N N . SER A 1 105 ? 24.956 -13.558 -4.217 1.00 58.56 105 SER A N 1
ATOM 831 C CA . SER A 1 105 ? 25.917 -14.258 -3.352 1.00 58.56 105 SER A CA 1
ATOM 832 C C . SER A 1 105 ? 25.668 -14.088 -1.844 1.00 58.56 105 SER A C 1
ATOM 834 O O . SER A 1 105 ? 26.401 -14.663 -1.041 1.00 58.56 105 SER A O 1
ATOM 836 N N . HIS A 1 106 ? 24.665 -13.301 -1.436 1.00 62.12 106 HIS A N 1
ATOM 837 C CA . HIS A 1 106 ? 24.393 -13.019 -0.022 1.00 62.12 106 HIS A CA 1
ATOM 838 C C . HIS A 1 106 ? 23.455 -14.050 0.622 1.00 62.12 106 HIS A C 1
ATOM 840 O O . HIS A 1 106 ? 22.375 -14.336 0.111 1.00 62.12 106 HIS A O 1
ATOM 846 N N . HIS A 1 107 ? 23.862 -14.561 1.787 1.00 61.12 107 HIS A N 1
ATOM 847 C CA . HIS A 1 107 ? 23.153 -15.597 2.548 1.00 61.12 107 HIS A CA 1
ATOM 848 C C . HIS A 1 107 ? 21.800 -15.124 3.124 1.00 61.12 107 HIS A C 1
ATOM 850 O O . HIS A 1 107 ? 20.902 -15.935 3.315 1.00 61.12 107 HIS A O 1
ATOM 856 N N . ASP A 1 108 ? 21.620 -13.814 3.327 1.00 64.56 108 ASP A N 1
ATOM 857 C CA . ASP A 1 108 ? 20.408 -13.223 3.926 1.00 64.56 108 ASP A CA 1
ATOM 858 C C . ASP A 1 108 ? 19.353 -12.800 2.886 1.00 64.56 108 ASP A C 1
ATOM 860 O O . ASP A 1 108 ? 18.441 -12.015 3.165 1.00 64.56 108 ASP A O 1
ATOM 864 N N . ARG A 1 109 ? 19.479 -13.292 1.650 1.00 64.56 109 ARG A N 1
ATOM 865 C CA . ARG A 1 109 ? 18.548 -12.978 0.570 1.00 64.56 109 ARG A CA 1
ATOM 866 C C . ARG A 1 109 ? 17.211 -13.698 0.794 1.00 64.56 109 ARG A C 1
ATOM 868 O O . ARG A 1 109 ? 17.195 -14.923 0.900 1.00 64.56 109 ARG A O 1
ATOM 875 N N . PRO A 1 110 ? 16.071 -12.989 0.781 1.00 64.75 110 PRO A N 1
ATOM 876 C CA . PRO A 1 110 ? 14.769 -13.643 0.819 1.00 64.75 110 PRO A CA 1
ATOM 877 C C . PRO A 1 110 ? 14.563 -14.539 -0.411 1.00 64.75 110 PRO A C 1
ATOM 879 O O . PRO A 1 110 ? 14.845 -14.111 -1.530 1.00 64.75 110 PRO A O 1
ATOM 882 N N . GLU A 1 111 ? 13.995 -15.737 -0.237 1.00 64.38 111 GLU A N 1
ATOM 883 C CA . GLU A 1 111 ? 13.794 -16.713 -1.332 1.00 64.38 111 GLU A CA 1
ATOM 884 C C . GLU A 1 111 ? 12.955 -16.179 -2.506 1.00 64.38 111 GLU A C 1
ATOM 886 O O . GLU A 1 111 ? 13.057 -16.657 -3.633 1.00 64.38 111 GLU A O 1
ATOM 891 N N . TRP A 1 112 ? 12.131 -15.158 -2.266 1.00 62.16 112 TRP A N 1
ATOM 892 C CA . TRP A 1 112 ? 11.314 -14.531 -3.300 1.00 62.16 112 TRP A CA 1
ATOM 893 C C . TRP A 1 112 ? 12.113 -13.618 -4.240 1.00 62.16 112 TRP A C 1
ATOM 895 O O . TRP A 1 112 ? 11.641 -13.294 -5.327 1.00 62.16 112 TRP A O 1
ATOM 905 N N . MET A 1 113 ? 13.304 -13.170 -3.853 1.00 57.81 113 MET A N 1
ATOM 906 C CA . MET A 1 113 ? 14.117 -12.273 -4.668 1.00 57.81 113 MET A CA 1
ATOM 907 C C . MET A 1 113 ? 14.678 -13.086 -5.857 1.00 57.81 113 MET A C 1
ATOM 909 O O . MET A 1 113 ? 15.231 -14.163 -5.660 1.00 57.81 113 MET A O 1
ATOM 913 N N . GLY A 1 114 ? 14.521 -12.632 -7.108 1.00 56.56 114 GLY A N 1
ATOM 914 C CA . GLY A 1 114 ? 15.089 -13.272 -8.319 1.00 56.56 114 GLY A CA 1
ATOM 915 C C . GLY A 1 114 ? 14.250 -14.314 -9.069 1.00 56.56 114 GLY A C 1
ATOM 916 O O . GLY A 1 114 ? 14.648 -14.707 -10.160 1.00 56.56 114 GLY A O 1
ATOM 917 N N . HIS A 1 115 ? 13.104 -14.746 -8.535 1.00 56.72 115 HIS A N 1
ATOM 918 C CA . HIS A 1 115 ? 12.182 -15.663 -9.234 1.00 56.72 115 HIS A CA 1
ATOM 919 C C . HIS A 1 115 ? 10.788 -15.071 -9.479 1.00 56.72 115 HIS A C 1
ATOM 921 O O . HIS A 1 115 ? 9.932 -15.744 -10.044 1.00 56.72 115 HIS A O 1
ATOM 927 N N . ILE A 1 116 ? 10.534 -13.824 -9.067 1.00 60.00 116 ILE A N 1
ATOM 928 C CA . ILE A 1 116 ? 9.231 -13.180 -9.275 1.00 60.00 116 ILE A CA 1
ATOM 929 C C . ILE A 1 116 ? 9.157 -12.676 -10.713 1.00 60.00 116 ILE A C 1
ATOM 931 O O . ILE A 1 116 ? 9.723 -11.635 -11.050 1.00 60.00 116 ILE A O 1
ATOM 935 N N . SER A 1 117 ? 8.422 -13.395 -11.556 1.00 63.00 117 SER A N 1
ATOM 936 C CA . SER A 1 117 ? 8.024 -12.884 -12.862 1.00 63.00 117 SER A CA 1
ATOM 937 C C . SER A 1 117 ? 7.028 -11.724 -12.706 1.00 63.00 117 SER A C 1
ATOM 939 O O . SER A 1 117 ? 6.362 -11.570 -11.679 1.00 63.00 117 SER A O 1
ATOM 941 N N . PHE A 1 118 ? 6.861 -10.909 -13.751 1.00 62.84 118 PHE A N 1
ATOM 942 C CA . PHE A 1 118 ? 5.829 -9.858 -13.776 1.00 62.84 118 PHE A CA 1
ATOM 943 C C . PHE A 1 118 ? 4.422 -10.374 -13.475 1.00 62.84 118 PHE A C 1
ATOM 945 O O . PHE A 1 118 ? 3.574 -9.628 -12.986 1.00 62.84 118 PHE A O 1
ATOM 952 N N . THR A 1 119 ? 4.161 -11.630 -13.813 1.00 67.31 119 THR A N 1
ATOM 953 C CA . THR A 1 119 ? 2.883 -12.286 -13.579 1.00 67.31 119 THR A CA 1
ATOM 954 C C . THR A 1 119 ? 2.704 -12.605 -12.095 1.00 67.31 119 THR A C 1
ATOM 956 O O . THR A 1 119 ? 1.674 -12.255 -11.516 1.00 67.31 119 THR A O 1
ATOM 959 N N . ASP A 1 120 ? 3.752 -13.109 -11.439 1.00 68.75 120 ASP A N 1
ATOM 960 C CA . ASP A 1 120 ? 3.761 -13.362 -9.992 1.00 68.75 120 ASP A CA 1
ATOM 961 C C . ASP A 1 120 ? 3.569 -12.072 -9.186 1.00 68.75 120 ASP A C 1
ATOM 963 O O . ASP A 1 120 ? 2.874 -12.062 -8.167 1.00 68.75 120 ASP A O 1
ATOM 967 N N . LEU A 1 121 ? 4.140 -10.958 -9.661 1.00 70.12 121 LEU A N 1
ATOM 968 C CA . LEU A 1 121 ? 3.940 -9.640 -9.059 1.00 70.12 121 LEU A CA 1
ATOM 969 C C . LEU A 1 121 ? 2.456 -9.243 -9.057 1.00 70.12 121 LEU A C 1
ATOM 971 O O . LEU A 1 121 ? 1.940 -8.803 -8.030 1.00 70.12 121 LEU A O 1
ATOM 975 N N . LYS A 1 122 ? 1.751 -9.422 -10.180 1.00 80.00 122 LYS A N 1
ATOM 976 C CA . LYS A 1 122 ? 0.337 -9.028 -10.312 1.00 80.00 122 LYS A CA 1
ATOM 977 C C . LYS A 1 122 ? -0.560 -9.809 -9.354 1.00 80.00 122 LYS A C 1
ATOM 979 O O . LYS A 1 122 ? -1.396 -9.207 -8.685 1.00 80.00 122 LYS A O 1
ATOM 984 N N . ILE A 1 123 ? -0.354 -11.120 -9.234 1.00 82.12 123 ILE A N 1
ATOM 985 C CA . ILE A 1 123 ? -1.137 -11.970 -8.324 1.00 82.12 123 ILE A CA 1
ATOM 986 C C . ILE A 1 123 ? -0.886 -11.585 -6.868 1.00 82.12 123 ILE A C 1
ATOM 988 O O . ILE A 1 123 ? -1.840 -11.457 -6.102 1.00 82.12 123 ILE A O 1
ATOM 992 N N . LYS A 1 124 ? 0.376 -11.351 -6.485 1.00 79.25 124 LYS A N 1
ATOM 993 C CA . LYS A 1 124 ? 0.723 -10.927 -5.120 1.00 79.25 124 LYS A CA 1
ATOM 994 C C . LYS A 1 124 ? 0.076 -9.591 -4.763 1.00 79.25 124 LYS A C 1
ATOM 996 O O . LYS A 1 124 ? -0.512 -9.484 -3.693 1.00 79.25 124 LYS A O 1
ATOM 1001 N N . VAL A 1 125 ? 0.113 -8.613 -5.671 1.00 82.12 125 VAL A N 1
ATOM 1002 C CA . VAL A 1 125 ? -0.534 -7.303 -5.479 1.00 82.12 125 VAL A CA 1
ATOM 1003 C C . VAL A 1 125 ? -2.043 -7.463 -5.282 1.00 82.12 125 VAL A C 1
ATOM 1005 O O . VAL A 1 125 ? -2.600 -6.912 -4.336 1.00 82.12 125 VAL A O 1
ATOM 1008 N N . ILE A 1 126 ? -2.708 -8.248 -6.134 1.00 87.50 126 ILE A N 1
ATOM 1009 C CA . ILE A 1 126 ? -4.151 -8.501 -6.023 1.00 87.50 126 ILE A CA 1
ATOM 1010 C C . ILE A 1 126 ? -4.482 -9.194 -4.695 1.00 87.50 126 ILE A C 1
ATOM 1012 O O . ILE A 1 126 ? -5.417 -8.785 -4.010 1.00 87.50 126 ILE A O 1
ATOM 1016 N N . GLY A 1 127 ? -3.688 -10.190 -4.292 1.00 87.31 127 GLY A N 1
ATOM 1017 C CA . GLY A 1 127 ? -3.829 -10.865 -3.002 1.00 87.31 127 GLY A CA 1
ATOM 1018 C C . GLY A 1 127 ? -3.700 -9.906 -1.816 1.00 87.31 127 GLY A C 1
ATOM 1019 O O . GLY A 1 127 ? -4.528 -9.947 -0.907 1.00 87.31 127 GLY A O 1
ATOM 1020 N N . SER A 1 128 ? -2.720 -8.996 -1.846 1.00 83.50 128 SER A N 1
ATOM 1021 C CA . SER A 1 128 ? -2.555 -7.958 -0.821 1.00 83.50 128 SER A CA 1
ATOM 1022 C C . SER A 1 128 ? -3.750 -7.006 -0.760 1.00 83.50 128 SER A C 1
ATOM 1024 O O . SER A 1 128 ? -4.218 -6.713 0.334 1.00 83.50 128 SER A O 1
ATOM 1026 N N . ILE A 1 129 ? -4.291 -6.566 -1.902 1.00 87.75 129 ILE A N 1
ATOM 1027 C CA . ILE A 1 129 ? -5.479 -5.693 -1.946 1.00 87.75 129 ILE A CA 1
ATOM 1028 C C . ILE A 1 129 ? -6.696 -6.396 -1.333 1.00 87.75 129 ILE A C 1
ATOM 1030 O O . ILE A 1 129 ? -7.402 -5.809 -0.512 1.00 87.75 129 ILE A O 1
ATOM 1034 N N . VAL A 1 130 ? -6.928 -7.664 -1.691 1.00 94.06 130 VAL A N 1
ATOM 1035 C CA . VAL A 1 130 ? -8.025 -8.463 -1.123 1.00 94.06 130 VAL A CA 1
ATOM 1036 C C . VAL A 1 130 ? -7.859 -8.597 0.393 1.00 94.06 130 VAL A C 1
ATOM 1038 O O . VAL A 1 130 ? -8.816 -8.352 1.126 1.00 94.06 130 VAL A O 1
ATOM 1041 N N . ALA A 1 131 ? -6.652 -8.907 0.874 1.00 86.19 131 ALA A N 1
ATOM 1042 C CA . ALA A 1 131 ? -6.366 -9.027 2.302 1.00 86.19 131 ALA A CA 1
ATOM 1043 C C . ALA A 1 131 ? -6.595 -7.709 3.064 1.00 86.19 131 ALA A C 1
ATOM 1045 O O . ALA A 1 131 ? -7.308 -7.708 4.067 1.00 86.19 131 ALA A O 1
ATOM 1046 N N . ILE A 1 132 ? -6.066 -6.589 2.558 1.00 88.25 132 ILE A N 1
ATOM 1047 C CA . ILE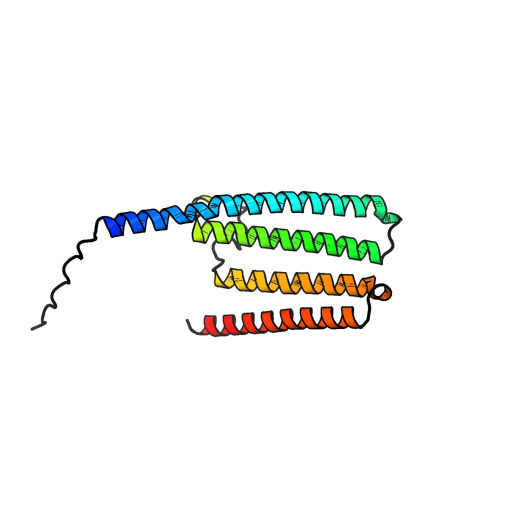 A 1 132 ? -6.251 -5.250 3.145 1.00 88.25 132 ILE A CA 1
ATOM 1048 C C . ILE A 1 132 ? -7.742 -4.900 3.219 1.00 88.25 132 ILE A C 1
ATOM 1050 O O . ILE A 1 132 ? -8.238 -4.506 4.271 1.00 88.25 132 ILE A O 1
ATOM 1054 N N . SER A 1 133 ? -8.495 -5.128 2.138 1.00 93.81 133 SER A N 1
ATOM 1055 C CA . SER A 1 133 ? -9.938 -4.855 2.133 1.00 93.81 133 SER A CA 1
ATOM 1056 C C . SER A 1 133 ? -10.726 -5.709 3.137 1.00 93.81 133 SER A C 1
ATOM 1058 O O . SER A 1 133 ? -11.722 -5.243 3.682 1.00 93.81 133 SER A O 1
ATOM 1060 N N . GLY A 1 134 ? -10.282 -6.942 3.407 1.00 92.19 134 GLY A N 1
ATOM 1061 C CA . GLY A 1 134 ? -10.890 -7.809 4.419 1.00 92.19 134 GLY A CA 1
ATOM 1062 C C . GLY A 1 134 ? -10.602 -7.338 5.845 1.00 92.19 134 GLY A C 1
ATOM 1063 O O . GLY A 1 134 ? -11.492 -7.373 6.692 1.00 92.19 134 GLY A O 1
ATOM 1064 N N . ILE A 1 135 ? -9.386 -6.844 6.101 1.00 88.50 135 ILE A N 1
ATOM 1065 C CA . ILE A 1 135 ? -9.022 -6.221 7.382 1.00 88.50 135 ILE A CA 1
ATOM 1066 C C . ILE A 1 135 ? -9.877 -4.979 7.634 1.00 88.50 135 ILE A C 1
ATOM 1068 O O . ILE A 1 135 ? -10.395 -4.812 8.736 1.00 88.50 135 ILE A O 1
ATOM 1072 N N . GLU A 1 136 ? -10.065 -4.138 6.619 1.00 90.38 136 GLU A N 1
ATOM 1073 C CA . GLU A 1 136 ? -10.893 -2.937 6.736 1.00 90.38 136 GLU A CA 1
ATOM 1074 C C . GLU A 1 136 ? -12.363 -3.287 7.003 1.00 90.38 136 GLU A C 1
ATOM 1076 O O . GLU A 1 136 ? -12.986 -2.712 7.892 1.00 90.38 136 GLU A O 1
ATOM 1081 N N . LEU A 1 137 ? -12.900 -4.302 6.317 1.00 93.31 137 LEU A N 1
ATOM 1082 C CA . LEU A 1 137 ? -14.250 -4.798 6.583 1.00 93.31 137 LEU A CA 1
ATOM 1083 C C . LEU A 1 137 ? -14.402 -5.304 8.026 1.00 93.31 137 LEU A C 1
ATOM 1085 O O . LEU A 1 137 ? -15.415 -5.030 8.668 1.00 93.31 137 LEU A O 1
ATOM 1089 N N . LEU A 1 138 ? -13.391 -6.004 8.553 1.00 89.31 138 LEU A N 1
ATOM 1090 C CA . LEU A 1 138 ? -13.379 -6.465 9.941 1.00 89.31 138 LEU A CA 1
ATOM 1091 C C . LEU A 1 138 ? -13.333 -5.290 10.929 1.00 89.31 138 LEU A C 1
ATOM 1093 O O . LEU A 1 138 ? -14.095 -5.294 11.893 1.00 89.31 138 LEU A O 1
ATOM 1097 N N . LYS A 1 139 ? -12.500 -4.267 10.686 1.00 85.44 139 LYS A N 1
ATOM 1098 C CA . LYS A 1 139 ? -12.473 -3.043 11.511 1.00 85.44 139 LYS A CA 1
ATOM 1099 C C . LYS A 1 139 ? -13.838 -2.362 11.545 1.00 85.44 139 LYS A C 1
ATOM 1101 O O . LYS A 1 139 ? -14.308 -1.987 12.615 1.00 85.44 139 LYS A O 1
ATOM 1106 N N . SER A 1 140 ? -14.486 -2.227 10.392 1.00 89.12 140 SER A N 1
ATOM 1107 C CA . SER A 1 140 ? -15.814 -1.622 10.296 1.00 89.12 140 SER A CA 1
ATOM 1108 C C . SER A 1 140 ? -16.879 -2.442 11.008 1.00 89.12 140 SER A C 1
ATOM 1110 O O . SER A 1 140 ? -17.703 -1.874 11.714 1.00 89.12 140 SER A O 1
ATOM 1112 N N . PHE A 1 141 ? -16.819 -3.770 10.914 1.00 89.81 141 PHE A N 1
ATOM 1113 C CA . PHE A 1 141 ? -17.713 -4.647 11.665 1.00 89.81 141 PHE A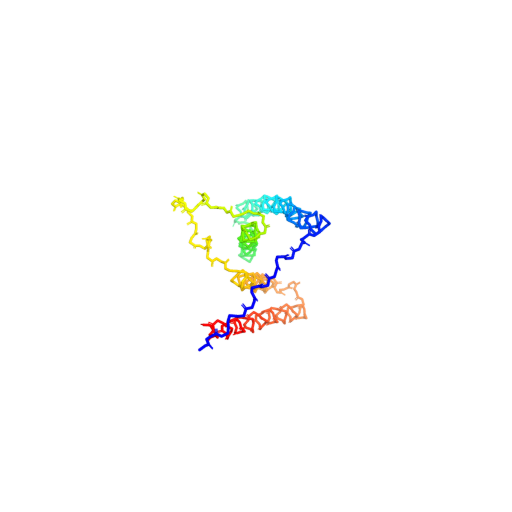 CA 1
ATOM 1114 C C . PHE A 1 141 ? -17.531 -4.511 13.188 1.00 89.81 141 PHE A C 1
ATOM 1116 O O . PHE A 1 141 ? -18.513 -4.479 13.923 1.00 89.81 141 PHE A O 1
ATOM 1123 N N . MET A 1 142 ? -16.296 -4.355 13.675 1.00 87.25 142 MET A N 1
ATOM 1124 C CA . MET A 1 142 ? -16.027 -4.095 15.100 1.00 87.25 142 MET A CA 1
ATOM 1125 C C . MET A 1 142 ? -16.557 -2.734 15.580 1.00 87.25 142 MET A C 1
ATOM 1127 O O . MET A 1 142 ? -16.766 -2.543 16.777 1.00 87.25 142 MET A O 1
ATOM 1131 N N . ASN A 1 143 ? -16.795 -1.802 14.653 1.00 86.25 143 ASN A N 1
ATOM 1132 C CA . ASN A 1 143 ? -17.360 -0.478 14.902 1.00 86.25 143 ASN A CA 1
ATOM 1133 C C . ASN A 1 143 ? -18.792 -0.339 14.342 1.00 86.25 143 ASN A C 1
ATOM 1135 O O . ASN A 1 143 ? -19.208 0.754 13.952 1.00 86.25 143 ASN A O 1
ATOM 1139 N N . VAL A 1 144 ? -19.539 -1.449 14.266 1.00 89.50 144 VAL A N 1
ATOM 1140 C CA . VAL A 1 144 ? -20.848 -1.521 13.590 1.00 89.50 144 VAL A CA 1
ATOM 1141 C C . VAL A 1 144 ? -21.885 -0.555 14.156 1.00 89.50 144 VAL A C 1
ATOM 1143 O O . VAL A 1 144 ? -22.701 -0.035 13.406 1.00 89.50 144 VAL A O 1
ATOM 1146 N N . GLU A 1 145 ? -21.830 -0.251 15.453 1.00 88.69 145 GLU A N 1
ATOM 1147 C CA . GLU A 1 145 ? -22.771 0.679 16.093 1.00 88.69 145 GLU A CA 1
ATOM 1148 C C . GLU A 1 145 ? -22.678 2.109 15.532 1.00 88.69 145 GLU A C 1
ATOM 1150 O O . GLU A 1 145 ? -23.630 2.880 15.640 1.00 88.69 145 GLU A O 1
ATOM 1155 N N . ASN A 1 146 ? -21.553 2.456 14.899 1.00 87.50 146 ASN A N 1
ATOM 1156 C CA . ASN A 1 146 ? -21.293 3.772 14.318 1.00 87.50 146 ASN A CA 1
ATOM 1157 C C . ASN A 1 146 ? -21.445 3.807 12.788 1.00 87.50 146 ASN A C 1
ATOM 1159 O O . ASN A 1 146 ? -21.124 4.822 12.168 1.00 87.50 146 ASN A O 1
ATOM 1163 N N . LEU A 1 147 ? -21.911 2.720 12.167 1.00 89.06 147 LEU A N 1
ATOM 1164 C CA . LEU A 1 147 ? -22.085 2.606 10.720 1.00 89.06 147 LEU A CA 1
ATOM 1165 C C . LEU A 1 147 ? -23.538 2.298 10.375 1.00 89.06 147 LEU A C 1
ATOM 1167 O O . LEU A 1 147 ? -24.216 1.532 11.054 1.00 89.06 147 LEU A O 1
ATOM 1171 N N . SER A 1 148 ? -24.026 2.866 9.276 1.00 93.69 148 SER A N 1
ATOM 1172 C CA . SER A 1 148 ? -25.335 2.487 8.752 1.00 93.69 148 SER A CA 1
ATOM 1173 C C . SER A 1 148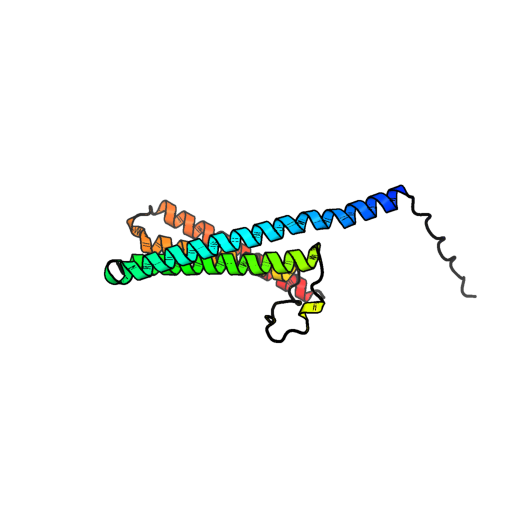 ? -25.288 1.114 8.078 1.00 93.69 148 SER A C 1
ATOM 1175 O O . SER A 1 148 ? -24.303 0.752 7.428 1.00 93.69 148 SER A O 1
ATOM 1177 N N . ASP A 1 149 ? -26.407 0.385 8.117 1.00 92.94 149 ASP A N 1
ATOM 1178 C CA . ASP A 1 149 ? -26.569 -0.886 7.392 1.00 92.94 149 ASP A CA 1
ATOM 1179 C C . ASP A 1 149 ? -26.212 -0.754 5.905 1.00 92.94 149 ASP A C 1
ATOM 1181 O O . ASP A 1 149 ? -25.654 -1.668 5.296 1.00 92.94 149 ASP A O 1
ATOM 1185 N N . ARG A 1 150 ? -26.503 0.412 5.311 1.00 94.44 150 ARG A N 1
ATOM 1186 C CA . ARG A 1 150 ? -26.176 0.705 3.913 1.00 94.44 150 ARG A CA 1
ATOM 1187 C C . ARG A 1 150 ? -24.668 0.773 3.686 1.00 94.44 150 ARG A C 1
ATOM 1189 O O . ARG A 1 150 ? -24.198 0.262 2.674 1.00 94.44 150 ARG A O 1
ATOM 1196 N N . GLU A 1 151 ? -23.925 1.415 4.581 1.00 92.81 151 GLU A N 1
ATOM 1197 C CA . GLU A 1 151 ? -22.464 1.492 4.492 1.00 92.81 151 GLU A CA 1
ATOM 1198 C C . GLU A 1 151 ? -21.849 0.104 4.643 1.00 92.81 151 GLU A C 1
ATOM 1200 O O . GLU A 1 151 ? -21.099 -0.316 3.764 1.00 92.81 151 GLU A O 1
ATOM 1205 N N . MET A 1 152 ? -22.259 -0.659 5.660 1.00 93.38 152 MET A N 1
ATOM 1206 C CA . MET A 1 152 ? -21.813 -2.044 5.840 1.00 93.38 152 MET A CA 1
ATOM 1207 C C . MET A 1 152 ? -22.111 -2.915 4.613 1.00 93.38 152 MET A C 1
ATOM 1209 O O . MET A 1 152 ? -21.230 -3.635 4.140 1.00 93.38 152 MET A O 1
ATOM 1213 N N . ALA A 1 153 ? -23.314 -2.818 4.038 1.00 95.25 153 ALA A N 1
ATOM 1214 C CA . ALA A 1 153 ? -23.678 -3.570 2.839 1.00 95.25 153 ALA A CA 1
ATOM 1215 C C . ALA A 1 153 ? -22.777 -3.232 1.637 1.00 95.25 153 ALA A C 1
ATOM 1217 O O . ALA A 1 153 ? -22.353 -4.135 0.912 1.00 95.25 153 ALA A O 1
ATOM 1218 N N . TRP A 1 154 ? -22.439 -1.953 1.437 1.00 97.12 154 TRP A N 1
ATOM 1219 C CA . TRP A 1 154 ? -21.511 -1.542 0.379 1.00 97.12 154 TRP A CA 1
ATOM 1220 C C . TRP A 1 154 ? -20.087 -2.021 0.627 1.00 97.12 154 TRP A C 1
ATOM 1222 O O . TRP A 1 154 ? -19.436 -2.470 -0.315 1.00 97.12 154 TRP A O 1
ATOM 1232 N N . MET A 1 155 ? -19.608 -1.983 1.869 1.00 94.94 155 MET A N 1
ATOM 1233 C CA . MET A 1 155 ? -18.279 -2.490 2.212 1.00 94.94 155 MET A CA 1
ATOM 1234 C C . MET A 1 155 ? -18.167 -3.992 1.939 1.00 94.94 155 MET A C 1
ATOM 1236 O O . MET A 1 155 ? -17.214 -4.425 1.288 1.00 94.94 155 MET A O 1
ATOM 1240 N N . VAL A 1 156 ? -19.176 -4.778 2.338 1.00 96.75 156 VAL A N 1
ATOM 1241 C CA . VAL A 1 156 ? -19.260 -6.210 2.002 1.00 96.75 156 VAL A CA 1
ATOM 1242 C C . VAL A 1 156 ? -19.297 -6.405 0.484 1.00 96.75 156 VAL A C 1
ATOM 1244 O O . VAL A 1 156 ? -18.558 -7.234 -0.046 1.00 96.75 156 VAL A O 1
ATOM 1247 N N . GLY A 1 157 ? -20.111 -5.627 -0.235 1.00 97.56 157 GLY A N 1
ATOM 1248 C CA . GLY A 1 157 ? -20.228 -5.710 -1.694 1.00 97.56 157 GLY A CA 1
ATOM 1249 C C . GLY A 1 157 ? -18.915 -5.416 -2.430 1.00 97.56 157 GLY A C 1
ATOM 1250 O O . GLY A 1 157 ? -18.538 -6.145 -3.352 1.00 97.56 157 GLY A O 1
ATOM 1251 N N . ILE A 1 158 ? -18.181 -4.386 -2.004 1.00 96.25 158 ILE A N 1
ATOM 1252 C CA . ILE A 1 158 ? -16.869 -4.032 -2.562 1.00 96.25 158 ILE A CA 1
ATOM 1253 C C . ILE A 1 158 ? -15.845 -5.128 -2.250 1.00 96.25 158 ILE A C 1
ATOM 1255 O O . ILE A 1 158 ? -15.135 -5.570 -3.154 1.00 96.25 158 ILE A O 1
ATOM 1259 N N . HIS A 1 159 ? -15.805 -5.627 -1.012 1.00 96.69 159 HIS A N 1
ATOM 1260 C CA . HIS A 1 159 ? -14.896 -6.709 -0.639 1.00 96.69 159 HIS A CA 1
ATOM 1261 C C . HIS A 1 159 ? -15.160 -7.979 -1.458 1.00 96.69 159 HIS A C 1
ATOM 1263 O O . HIS A 1 159 ? -14.232 -8.549 -2.032 1.00 96.69 159 HIS A O 1
ATOM 1269 N N . LEU A 1 160 ? -16.426 -8.381 -1.610 1.00 97.81 160 LEU A N 1
ATOM 1270 C CA . LEU A 1 160 ? -16.803 -9.508 -2.466 1.00 97.81 160 LEU A CA 1
ATOM 1271 C C . LEU A 1 160 ? -16.392 -9.280 -3.924 1.00 97.81 160 LEU A C 1
ATOM 1273 O O . LEU A 1 160 ? -15.919 -10.211 -4.573 1.00 97.81 160 LEU A O 1
ATOM 1277 N N . THR A 1 161 ? -16.501 -8.050 -4.432 1.00 97.00 161 THR A N 1
ATOM 1278 C CA . THR A 1 161 ? -16.034 -7.701 -5.782 1.00 97.00 161 THR A CA 1
ATOM 1279 C C . THR A 1 161 ? -14.525 -7.918 -5.921 1.00 97.00 161 THR A C 1
ATOM 1281 O O . THR A 1 161 ? -14.082 -8.496 -6.918 1.00 97.00 161 THR A O 1
ATOM 1284 N N . PHE A 1 162 ? -13.726 -7.527 -4.924 1.00 95.81 162 PHE A N 1
ATOM 1285 C CA . PHE A 1 162 ? -12.283 -7.780 -4.919 1.00 95.81 162 PHE A CA 1
ATOM 1286 C C . PHE A 1 162 ? -11.949 -9.266 -4.807 1.00 95.81 162 PHE A C 1
ATOM 1288 O O . PHE A 1 162 ? -11.111 -9.744 -5.570 1.00 95.81 162 PHE A O 1
ATOM 1295 N N . VAL A 1 163 ? -12.624 -10.014 -3.928 1.00 95.88 163 VAL A N 1
ATOM 1296 C CA . VAL A 1 163 ? -12.437 -11.468 -3.787 1.00 95.88 163 VAL A CA 1
ATOM 1297 C C . VAL A 1 163 ? -12.732 -12.175 -5.107 1.00 95.88 163 VAL A C 1
ATOM 1299 O O . VAL A 1 163 ? -11.895 -12.929 -5.599 1.00 95.88 163 VAL A O 1
ATOM 1302 N N . VAL A 1 164 ? -13.885 -11.900 -5.723 1.00 97.19 164 VAL A N 1
ATOM 1303 C CA . VAL A 1 164 ? -14.266 -12.503 -7.008 1.00 97.19 164 VAL A CA 1
ATOM 1304 C C . VAL A 1 164 ? -13.263 -12.131 -8.096 1.00 97.19 164 VAL A C 1
ATOM 1306 O O . VAL A 1 164 ? -12.792 -13.013 -8.810 1.00 97.19 164 VAL A O 1
ATOM 1309 N N . SER A 1 165 ? -12.879 -10.858 -8.197 1.00 93.75 165 SER A N 1
ATOM 1310 C CA . SER A 1 165 ? -11.886 -10.405 -9.181 1.00 93.75 165 SER A CA 1
ATOM 1311 C C . SER A 1 165 ? -10.535 -11.097 -8.984 1.00 93.75 165 SER A C 1
ATOM 1313 O O . SER A 1 165 ? -9.921 -11.536 -9.956 1.00 93.75 165 SER A O 1
ATOM 1315 N N . GLY A 1 166 ? -10.091 -11.254 -7.734 1.00 91.69 166 GLY A N 1
ATOM 1316 C CA . GLY A 1 166 ? -8.846 -11.938 -7.399 1.00 91.69 166 GLY A CA 1
ATOM 1317 C C . GLY A 1 166 ? -8.876 -13.428 -7.716 1.00 91.69 166 GLY A C 1
ATOM 1318 O O . GLY A 1 166 ? -7.926 -13.947 -8.301 1.00 91.69 166 GLY A O 1
ATOM 1319 N N . VAL A 1 167 ? -9.987 -14.106 -7.423 1.00 92.94 167 VAL A N 1
ATOM 1320 C CA . VAL A 1 167 ? -10.187 -15.515 -7.792 1.00 92.94 167 VAL A CA 1
ATOM 1321 C C . VAL A 1 167 ? -10.190 -15.684 -9.309 1.00 92.94 167 VAL A C 1
ATOM 1323 O O . VAL A 1 167 ? -9.492 -16.557 -9.819 1.00 92.94 167 VAL A O 1
ATOM 1326 N N . LEU A 1 168 ? -10.923 -14.845 -10.048 1.00 93.12 168 LEU A N 1
ATOM 1327 C CA . LEU A 1 168 ? -10.952 -14.893 -11.513 1.00 93.12 168 LEU A CA 1
ATOM 1328 C C . LEU A 1 168 ? -9.557 -14.682 -12.110 1.00 93.12 168 LEU A C 1
ATOM 1330 O O . LEU A 1 168 ? -9.174 -15.399 -13.034 1.00 93.12 168 LEU A O 1
ATOM 1334 N N . TYR A 1 169 ? -8.784 -13.746 -11.557 1.00 90.50 169 TYR A N 1
ATOM 1335 C CA . TYR A 1 169 ? -7.411 -13.502 -11.984 1.00 90.50 169 TYR A CA 1
ATOM 1336 C C . TYR A 1 169 ? -6.503 -14.708 -11.714 1.00 90.50 169 TYR A C 1
ATOM 1338 O O . TYR A 1 169 ? -5.803 -15.161 -12.615 1.00 90.50 169 TYR A O 1
ATOM 1346 N N . ALA A 1 170 ? -6.564 -15.284 -10.509 1.00 87.62 170 ALA A N 1
ATOM 1347 C CA . ALA A 1 170 ? -5.790 -16.473 -10.151 1.00 87.62 170 ALA A CA 1
ATOM 1348 C C . ALA A 1 170 ? -6.155 -17.695 -11.016 1.00 87.62 170 ALA A C 1
ATOM 1350 O O . ALA A 1 170 ? -5.290 -18.490 -11.385 1.00 87.62 170 ALA A O 1
ATOM 1351 N N . VAL A 1 171 ? -7.432 -17.848 -11.377 1.00 90.19 171 VAL A N 1
ATOM 1352 C CA . VAL A 1 171 ? -7.883 -18.897 -12.300 1.00 90.19 171 VAL A CA 1
ATOM 1353 C C . VAL A 1 171 ? -7.344 -18.654 -13.708 1.00 90.19 171 VAL A C 1
ATOM 1355 O O . VAL A 1 171 ? -6.828 -19.590 -14.318 1.00 90.19 171 VAL A O 1
ATOM 1358 N N . MET A 1 172 ? -7.436 -17.423 -14.222 1.00 88.38 172 MET A N 1
ATOM 1359 C CA . MET A 1 172 ? -6.901 -17.055 -15.537 1.00 88.38 172 MET A CA 1
ATOM 1360 C C . MET A 1 172 ? -5.403 -17.348 -15.624 1.00 88.38 172 MET A C 1
ATOM 1362 O O . MET A 1 172 ? -4.958 -17.971 -16.587 1.00 88.38 172 MET A O 1
ATOM 1366 N N . ASP A 1 173 ? -4.652 -16.949 -14.603 1.00 85.31 173 ASP A N 1
ATOM 1367 C CA . ASP A 1 173 ? -3.219 -17.191 -14.519 1.00 85.31 173 ASP A CA 1
ATOM 1368 C C . ASP A 1 173 ? -2.883 -18.690 -14.535 1.00 85.31 173 ASP A C 1
ATOM 1370 O O . ASP A 1 173 ? -2.112 -19.163 -15.371 1.00 85.31 173 ASP A O 1
ATOM 1374 N N . ARG A 1 174 ? -3.572 -19.485 -13.704 1.00 84.88 174 ARG A N 1
ATOM 1375 C CA . ARG A 1 174 ? -3.396 -20.944 -13.664 1.00 84.88 174 ARG A CA 1
ATOM 1376 C C . ARG A 1 174 ? -3.708 -21.620 -15.001 1.00 84.88 174 ARG A C 1
ATOM 1378 O O . ARG A 1 174 ? -3.123 -22.659 -15.306 1.00 84.88 174 ARG A O 1
ATOM 1385 N N . LEU A 1 175 ? -4.662 -21.096 -15.771 1.00 86.75 175 LEU A N 1
ATOM 1386 C CA . LEU A 1 175 ? -4.989 -21.617 -17.100 1.00 86.75 175 LEU A CA 1
ATOM 1387 C C . LEU A 1 175 ? -3.894 -21.288 -18.121 1.00 86.75 175 LEU A C 1
ATOM 1389 O O . LEU A 1 175 ? -3.569 -22.145 -18.938 1.00 86.75 175 LEU A O 1
ATOM 1393 N N . GLN A 1 176 ? -3.292 -20.099 -18.046 1.00 82.12 176 GLN A N 1
ATOM 1394 C CA . GLN A 1 176 ? -2.174 -19.706 -18.911 1.00 82.12 176 GLN A CA 1
ATOM 1395 C C . GLN A 1 176 ? -0.895 -20.490 -18.583 1.00 82.12 176 GLN A C 1
ATOM 1397 O O . GLN A 1 176 ? -0.223 -20.966 -19.494 1.00 82.12 176 GLN A O 1
ATOM 1402 N N . GLY A 1 177 ? -0.609 -20.725 -17.299 1.00 67.12 177 GLY A N 1
ATOM 1403 C CA . GLY A 1 177 ? 0.542 -21.521 -16.854 1.00 67.12 177 GLY A CA 1
ATOM 1404 C C . GLY A 1 177 ? 0.469 -23.017 -17.189 1.00 67.12 177 GLY A C 1
ATOM 1405 O O . GLY A 1 177 ? 1.474 -23.707 -17.092 1.00 67.12 177 GLY A O 1
ATOM 1406 N N . LYS A 1 178 ? -0.697 -23.538 -17.601 1.00 57.28 178 LYS A N 1
ATOM 1407 C CA . LYS A 1 178 ? -0.861 -24.922 -18.095 1.00 57.28 178 LYS A CA 1
ATOM 1408 C C . LYS A 1 178 ? -0.650 -25.065 -19.610 1.00 57.28 178 LYS A C 1
ATOM 1410 O O . LYS A 1 178 ? -0.765 -26.175 -20.123 1.00 57.28 178 LYS A O 1
ATOM 1415 N N . GLY A 1 179 ? -0.419 -23.959 -20.322 1.00 49.19 179 GLY A N 1
ATOM 1416 C CA . GLY A 1 179 ? -0.273 -23.920 -21.779 1.00 49.19 179 GLY A CA 1
ATOM 1417 C C . GLY A 1 179 ? 1.168 -23.907 -22.298 1.00 49.19 179 GLY A C 1
ATOM 1418 O O . GLY A 1 179 ? 1.338 -23.896 -23.515 1.00 49.19 179 GLY A O 1
ATOM 1419 N N . HIS A 1 180 ? 2.173 -23.903 -21.415 1.00 41.38 180 HIS A N 1
ATOM 1420 C CA . HIS A 1 180 ? 3.601 -23.992 -21.744 1.00 41.38 180 HIS A CA 1
ATOM 1421 C C . HIS A 1 180 ? 4.235 -25.218 -21.088 1.00 41.38 180 HIS A C 1
ATOM 1423 O O . HIS A 1 180 ? 3.923 -25.471 -19.902 1.00 41.38 180 HIS A O 1
#

pLDDT: mean 83.34, std 12.66, range [41.38, 97.94]

Sequence (180 aa):
MESEKPTPAPRRSSNAEHYFEHFLFGARWILAPVYLGLVGAMLILLVKFGSELWHLLSHAFSLSESEIIIGVLTLVDVALIMNLLIIIIFSGYENFVSKMDDLHSHHDRPEWMGHISFTDLKIKVIGSIVAISGIELLKSFMNVENLSDREMAWMVGIHLTFVVSGVLYAVMDRLQGKGH

Secondary structure (DSSP, 8-state):
----PPPPPPP---HHHHHHHHHHHHGGGGHHHHHHHHHHHHHHHHHHHHHHHHHHHHTTTTS-HHHHHHHHHHHHHHHHHHHHHHHHHHHHHHHHT---GGGGG-TT--TTTTT--HHHHHHHHHHHHHHHHHHHHHHHHHTGGGS-HHHHHHHHHHHHHHHHHHHHHHHHHHHHTT--